Protein AF-A0A2V9LKV2-F1 (afdb_monomer_lite)

Secondary structure (DSSP, 8-state):
-HHHHHHHHHHHHHHHHHHHHHHHHHHHHHHS-EEEEEEEES----GGGTTEEEEEE-S---BTTB-PPTT-EEEEE--TTS--TTSPPTTEEEEEEEE--SSSPPEEEEEEEEETTEEEE-----

Structure (mmCIF, N/CA/C/O backbone):
data_AF-A0A2V9LKV2-F1
#
_entr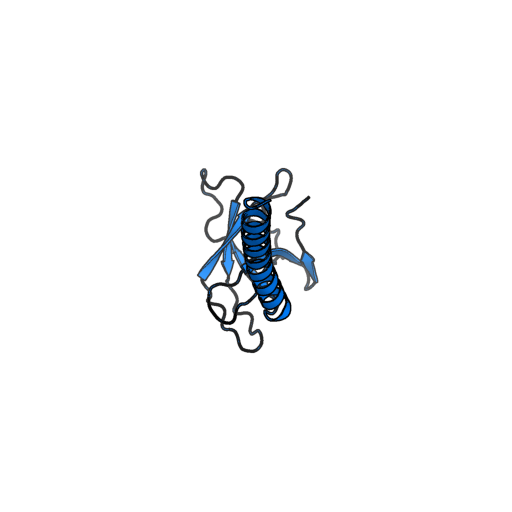y.id   AF-A0A2V9LKV2-F1
#
loop_
_atom_site.group_PDB
_atom_site.id
_atom_site.type_symbol
_atom_site.label_atom_id
_atom_site.label_alt_id
_atom_site.label_comp_id
_atom_site.label_asym_id
_atom_site.label_entity_id
_atom_site.label_seq_id
_atom_site.pdbx_PDB_ins_code
_atom_site.Cartn_x
_atom_site.Cartn_y
_atom_site.Cartn_z
_atom_site.occupancy
_atom_site.B_iso_or_equiv
_atom_site.auth_seq_id
_atom_site.auth_comp_id
_atom_site.auth_asym_id
_atom_site.auth_atom_id
_atom_site.pdbx_PDB_model_num
ATOM 1 N N . MET A 1 1 ? 26.884 -7.628 -43.995 1.00 57.59 1 MET A N 1
ATOM 2 C CA . MET A 1 1 ? 26.597 -8.148 -42.629 1.00 57.59 1 MET A CA 1
ATOM 3 C C . MET A 1 1 ? 27.108 -7.266 -41.461 1.00 57.59 1 MET A C 1
ATOM 5 O O . MET A 1 1 ? 27.139 -7.739 -40.331 1.00 57.59 1 MET A O 1
ATOM 9 N N . LYS A 1 2 ? 27.478 -5.981 -41.646 1.00 55.97 2 LYS A N 1
ATOM 10 C CA . LYS A 1 2 ? 28.047 -5.147 -40.551 1.00 55.97 2 LYS A CA 1
ATOM 11 C C . LYS A 1 2 ? 27.007 -4.578 -39.566 1.00 55.97 2 LYS A C 1
ATOM 13 O O . LYS A 1 2 ? 27.321 -4.407 -38.392 1.00 55.97 2 LYS A O 1
ATOM 18 N N . HIS A 1 3 ? 25.773 -4.335 -40.011 1.00 61.00 3 HIS A N 1
ATOM 19 C CA . HIS A 1 3 ? 24.712 -3.759 -39.169 1.00 61.00 3 HIS A CA 1
ATOM 20 C C . HIS A 1 3 ? 24.099 -4.763 -38.177 1.00 61.00 3 HIS A C 1
ATOM 22 O O . HIS A 1 3 ? 23.668 -4.369 -37.099 1.00 61.00 3 HIS A O 1
ATOM 28 N N . SER A 1 4 ? 24.143 -6.064 -38.486 1.00 77.06 4 SER A N 1
ATOM 29 C CA . SER A 1 4 ? 23.576 -7.127 -37.638 1.00 77.06 4 SER A CA 1
ATOM 30 C C . SER A 1 4 ? 24.298 -7.263 -36.288 1.00 77.06 4 SER A C 1
ATOM 32 O O . SER A 1 4 ? 23.642 -7.359 -35.255 1.00 77.06 4 SER A O 1
ATOM 34 N N . LYS A 1 5 ? 25.636 -7.153 -36.258 1.00 85.00 5 LYS A N 1
ATOM 35 C CA . LYS A 1 5 ? 26.415 -7.202 -35.002 1.00 85.00 5 LYS A CA 1
ATOM 36 C C . LYS A 1 5 ? 26.095 -6.029 -34.070 1.00 85.00 5 LYS A C 1
ATOM 38 O O . LYS A 1 5 ? 26.001 -6.210 -32.863 1.00 85.00 5 LYS A O 1
ATOM 43 N N . ARG A 1 6 ? 25.900 -4.830 -34.634 1.00 88.19 6 ARG A N 1
ATOM 44 C CA . ARG A 1 6 ? 25.522 -3.625 -33.874 1.00 88.19 6 ARG A CA 1
ATOM 45 C C . ARG A 1 6 ? 24.107 -3.750 -33.307 1.00 88.19 6 ARG A C 1
ATOM 47 O O . ARG A 1 6 ? 23.900 -3.424 -32.146 1.00 88.19 6 ARG A O 1
ATOM 54 N N . GLY A 1 7 ? 23.170 -4.284 -34.094 1.00 90.69 7 GLY A N 1
ATOM 55 C CA . GLY A 1 7 ? 21.814 -4.585 -33.626 1.00 90.69 7 GLY A CA 1
ATOM 56 C C . GLY A 1 7 ? 21.797 -5.613 -32.492 1.00 90.69 7 GLY A C 1
ATOM 57 O O . GLY A 1 7 ? 21.152 -5.381 -31.474 1.00 90.69 7 GLY A O 1
ATOM 58 N N . LEU A 1 8 ? 22.571 -6.696 -32.617 1.00 94.44 8 LEU A N 1
ATOM 59 C CA . LEU A 1 8 ? 22.697 -7.712 -31.567 1.00 94.44 8 LEU A CA 1
ATOM 60 C C . LEU A 1 8 ? 23.272 -7.129 -30.267 1.00 94.44 8 LEU A C 1
ATOM 62 O O . LEU A 1 8 ? 22.775 -7.440 -29.189 1.00 94.44 8 LEU A O 1
ATOM 66 N N . LEU A 1 9 ? 24.278 -6.253 -30.365 1.00 95.44 9 LEU A N 1
ATOM 67 C CA . LEU A 1 9 ? 24.854 -5.564 -29.205 1.00 95.44 9 LEU A CA 1
ATOM 68 C C . LEU A 1 9 ? 23.831 -4.669 -28.495 1.00 95.44 9 LEU A C 1
ATOM 70 O O . LEU A 1 9 ? 23.734 -4.714 -27.271 1.00 95.44 9 LEU A O 1
ATOM 74 N N . ILE A 1 10 ? 23.048 -3.889 -29.245 1.00 96.00 10 ILE A N 1
ATOM 75 C CA . ILE A 1 10 ? 21.994 -3.041 -28.668 1.00 96.00 10 ILE A CA 1
ATOM 76 C C . ILE A 1 10 ? 20.913 -3.905 -28.010 1.00 96.00 10 ILE A C 1
ATOM 78 O O . ILE A 1 10 ? 20.506 -3.619 -26.885 1.00 96.00 10 ILE A O 1
ATOM 82 N N . GLY A 1 11 ? 20.490 -4.988 -28.669 1.00 96.94 11 GLY A N 1
ATOM 83 C CA . GLY A 1 11 ? 19.522 -5.929 -28.106 1.00 96.94 11 GLY A CA 1
ATOM 84 C C . GLY A 1 11 ? 20.016 -6.557 -26.802 1.00 96.94 11 GLY A C 1
ATOM 85 O O . GLY A 1 11 ? 19.296 -6.562 -25.806 1.00 96.94 11 GLY A O 1
ATOM 86 N N . ALA A 1 12 ? 21.274 -7.002 -26.762 1.00 97.38 12 ALA A N 1
ATOM 87 C CA . ALA A 1 12 ? 21.887 -7.528 -25.545 1.00 97.38 12 ALA A CA 1
ATOM 88 C C . ALA A 1 12 ? 21.932 -6.476 -24.423 1.00 97.38 12 ALA A C 1
ATOM 90 O O . ALA A 1 12 ? 21.601 -6.785 -23.280 1.00 97.38 12 ALA A O 1
ATOM 91 N N . ALA A 1 13 ? 22.272 -5.223 -24.743 1.00 97.81 13 ALA A N 1
ATOM 92 C CA . ALA A 1 13 ? 22.277 -4.132 -23.771 1.00 97.81 13 ALA A CA 1
ATOM 93 C C . ALA A 1 13 ? 20.875 -3.843 -23.200 1.00 97.81 13 ALA A C 1
ATOM 95 O O . ALA A 1 13 ? 20.731 -3.663 -21.991 1.00 97.81 13 ALA A O 1
ATOM 96 N N . GLN A 1 14 ? 19.832 -3.851 -24.037 1.00 97.62 14 GLN A N 1
ATOM 97 C CA . GLN A 1 14 ? 18.446 -3.678 -23.586 1.00 97.62 14 GLN A CA 1
ATOM 98 C C . GLN A 1 14 ? 17.990 -4.825 -22.681 1.00 97.62 14 GLN A C 1
ATOM 100 O O . GLN A 1 14 ? 17.411 -4.573 -21.624 1.00 97.62 14 GLN A O 1
ATOM 105 N N . ILE A 1 15 ? 18.297 -6.073 -23.052 1.00 98.25 15 ILE A N 1
ATOM 106 C CA . ILE A 1 15 ? 17.994 -7.245 -22.221 1.00 98.25 15 ILE A CA 1
ATOM 107 C C . ILE A 1 15 ? 18.682 -7.116 -20.862 1.00 98.25 15 ILE A C 1
ATOM 109 O O . ILE A 1 15 ? 18.032 -7.295 -19.834 1.00 98.25 15 ILE A O 1
ATOM 113 N N . LEU A 1 16 ? 19.966 -6.752 -20.834 1.00 98.12 16 LEU A N 1
ATOM 114 C CA . LEU A 1 16 ? 20.705 -6.555 -19.586 1.00 98.12 16 LEU A CA 1
ATOM 115 C C . LEU A 1 16 ? 20.091 -5.452 -18.714 1.00 98.12 16 LEU A C 1
ATOM 117 O O . LEU A 1 16 ? 20.007 -5.615 -17.497 1.00 98.12 16 LEU A O 1
ATOM 121 N N . LEU A 1 17 ? 19.614 -4.358 -19.313 1.00 97.75 17 LEU A N 1
ATOM 122 C CA . LEU A 1 17 ? 18.964 -3.270 -18.583 1.00 97.75 17 LEU A CA 1
ATOM 123 C C . LEU A 1 17 ? 17.633 -3.712 -17.956 1.00 97.75 17 LEU A C 1
ATOM 125 O O . LEU A 1 17 ? 17.399 -3.466 -16.771 1.00 97.75 17 LEU A O 1
ATOM 129 N N . VAL A 1 18 ? 16.786 -4.416 -18.713 1.00 98.00 18 VAL A N 1
ATOM 130 C CA . VAL A 1 18 ? 15.512 -4.953 -18.204 1.00 98.00 18 VAL A CA 1
ATOM 131 C C . VAL A 1 18 ? 15.760 -6.008 -17.122 1.00 98.00 18 VAL A C 1
ATOM 133 O O . VAL A 1 18 ? 15.128 -5.970 -16.064 1.00 98.00 18 VAL A O 1
ATOM 136 N N . MET A 1 19 ? 16.726 -6.906 -17.336 1.00 97.94 19 MET A N 1
ATOM 137 C CA . MET A 1 19 ? 17.106 -7.928 -16.357 1.00 97.94 19 MET A CA 1
ATOM 138 C C . MET A 1 19 ? 17.670 -7.319 -15.073 1.00 97.94 19 MET A C 1
ATOM 140 O O . MET A 1 19 ? 17.357 -7.804 -13.990 1.00 97.94 19 MET A O 1
ATOM 144 N N . SER A 1 20 ? 18.438 -6.230 -15.162 1.00 97.06 20 SER A N 1
ATOM 145 C CA . SER A 1 20 ? 18.941 -5.498 -13.992 1.00 97.06 20 SER A CA 1
ATOM 146 C C . SER A 1 20 ? 17.800 -4.969 -13.117 1.00 97.06 20 SER A C 1
ATOM 148 O O . SER A 1 20 ? 17.789 -5.179 -11.899 1.00 97.06 20 SER A O 1
ATOM 150 N N . LEU A 1 21 ? 16.785 -4.352 -13.734 1.00 96.56 21 LEU A N 1
ATOM 151 C CA . LEU A 1 21 ? 15.602 -3.887 -13.012 1.00 96.56 21 LEU A CA 1
ATOM 152 C C . LEU A 1 21 ? 14.821 -5.061 -12.402 1.00 96.56 21 LEU A C 1
ATOM 154 O O . LEU A 1 21 ? 14.472 -5.018 -11.221 1.00 96.56 21 LEU A O 1
ATOM 158 N N . GLY A 1 22 ? 14.597 -6.128 -13.175 1.00 94.62 22 GLY A N 1
ATOM 159 C CA . GLY A 1 22 ? 13.907 -7.332 -12.709 1.00 94.62 22 GLY A CA 1
ATOM 160 C C . GLY A 1 22 ? 14.605 -7.991 -11.517 1.00 94.62 22 GLY A C 1
ATOM 161 O O . GLY A 1 22 ? 13.967 -8.273 -10.502 1.00 94.62 22 GLY A O 1
ATOM 162 N N . ALA A 1 23 ? 15.927 -8.157 -11.589 1.00 95.44 23 ALA A N 1
ATOM 163 C CA . ALA A 1 23 ? 16.738 -8.697 -10.503 1.00 95.44 23 ALA A CA 1
ATOM 164 C C . ALA A 1 23 ? 16.635 -7.836 -9.236 1.00 95.44 23 ALA A C 1
ATOM 166 O O . ALA A 1 23 ? 16.436 -8.371 -8.144 1.00 95.44 23 ALA A O 1
ATOM 167 N N . LYS A 1 24 ? 16.692 -6.502 -9.365 1.00 90.88 24 LYS A N 1
ATOM 168 C CA . LYS A 1 24 ? 16.511 -5.585 -8.229 1.00 90.88 24 LYS A CA 1
ATOM 169 C C . LYS A 1 24 ? 15.140 -5.766 -7.570 1.00 90.88 24 LYS A C 1
ATOM 171 O O . LYS A 1 24 ? 15.064 -5.863 -6.349 1.00 90.88 24 LYS A O 1
ATOM 176 N N . LEU A 1 25 ? 14.072 -5.857 -8.362 1.00 87.56 25 LEU A N 1
ATOM 177 C CA . LEU A 1 25 ? 12.712 -6.045 -7.846 1.00 87.56 25 LEU A CA 1
ATOM 178 C C . LEU A 1 25 ? 12.517 -7.418 -7.179 1.00 87.56 25 LEU A C 1
ATOM 180 O O . LEU A 1 25 ? 11.839 -7.505 -6.155 1.00 87.56 25 LEU A O 1
ATOM 184 N N . LEU A 1 26 ? 13.137 -8.480 -7.704 1.00 89.38 26 LEU A N 1
ATOM 185 C CA . LEU A 1 26 ? 13.133 -9.810 -7.078 1.00 89.38 26 LEU A CA 1
ATOM 186 C C . LEU A 1 26 ? 13.879 -9.815 -5.736 1.00 89.38 26 LEU A C 1
ATOM 188 O O . LEU A 1 26 ? 13.402 -10.400 -4.760 1.00 89.38 26 LEU A O 1
ATOM 192 N N . ILE A 1 27 ? 15.020 -9.125 -5.661 1.00 88.44 27 ILE A N 1
ATOM 193 C CA . ILE A 1 27 ? 15.780 -8.962 -4.415 1.00 88.44 27 ILE A CA 1
ATOM 194 C C . ILE A 1 27 ? 14.960 -8.187 -3.376 1.00 88.44 27 ILE A C 1
ATOM 196 O O . ILE A 1 27 ? 14.859 -8.625 -2.231 1.00 88.44 27 ILE A O 1
ATOM 200 N N . ASP A 1 28 ? 14.335 -7.073 -3.765 1.00 82.31 28 ASP A N 1
ATOM 201 C CA . ASP A 1 28 ? 13.447 -6.303 -2.885 1.00 82.31 28 ASP A CA 1
ATOM 202 C C . ASP A 1 28 ? 12.306 -7.189 -2.349 1.00 82.31 28 ASP A C 1
ATOM 204 O O . ASP A 1 28 ? 12.025 -7.198 -1.149 1.00 82.31 28 ASP A O 1
ATOM 208 N N . ARG A 1 29 ? 11.674 -7.981 -3.226 1.00 81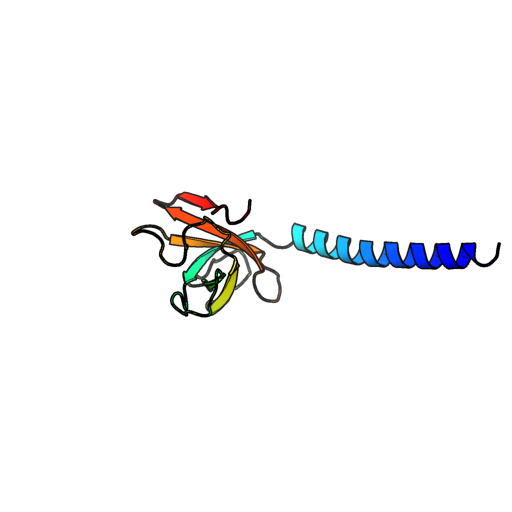.12 29 ARG A N 1
ATOM 209 C CA . ARG A 1 29 ? 10.525 -8.833 -2.881 1.00 81.12 29 ARG A CA 1
ATOM 210 C C . ARG A 1 29 ? 10.871 -9.968 -1.917 1.00 81.12 29 ARG A C 1
ATOM 212 O O . ARG A 1 29 ? 10.008 -10.365 -1.141 1.00 81.12 29 ARG A O 1
ATOM 219 N N . THR A 1 30 ? 12.087 -10.504 -1.992 1.00 84.88 30 THR A N 1
ATOM 220 C CA . THR A 1 30 ? 12.536 -11.621 -1.143 1.00 84.88 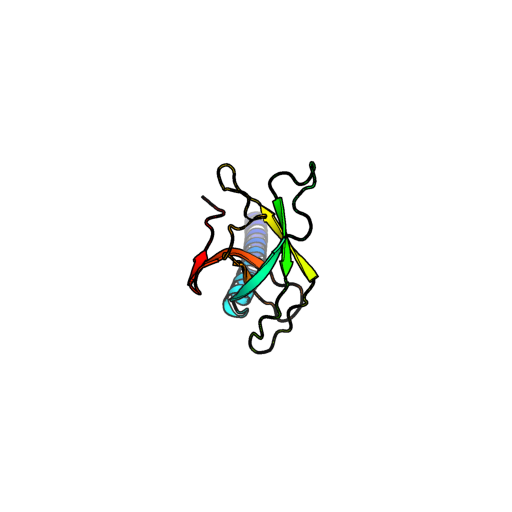30 THR A CA 1
ATOM 221 C C . THR A 1 30 ? 13.092 -11.161 0.200 1.00 84.88 30 THR A C 1
ATOM 223 O O . THR A 1 30 ? 13.042 -11.918 1.164 1.00 84.88 30 THR A O 1
ATOM 226 N N . ARG A 1 31 ? 13.619 -9.932 0.290 1.00 84.31 31 ARG A N 1
ATOM 227 C CA . ARG A 1 31 ? 14.295 -9.440 1.501 1.00 84.31 31 ARG A CA 1
ATOM 228 C C . ARG A 1 31 ? 13.420 -8.614 2.430 1.00 84.31 31 ARG A C 1
ATOM 230 O O . ARG A 1 31 ? 13.727 -8.558 3.619 1.00 84.31 31 ARG A O 1
ATOM 237 N N . TYR A 1 32 ? 12.410 -7.917 1.916 1.00 85.06 32 TYR A N 1
ATOM 238 C CA . TYR A 1 32 ? 11.629 -7.005 2.747 1.00 85.06 32 TYR A CA 1
ATOM 239 C C . TYR A 1 32 ? 10.406 -7.695 3.357 1.00 85.06 32 TYR A C 1
ATOM 241 O O . TYR A 1 32 ? 9.596 -8.260 2.616 1.00 85.06 32 TYR A O 1
ATOM 249 N N . PRO A 1 33 ? 10.249 -7.648 4.694 1.00 85.44 33 PRO A N 1
ATOM 250 C CA . PRO A 1 33 ? 9.105 -8.248 5.357 1.00 85.44 33 PRO A CA 1
ATOM 251 C C . PRO A 1 33 ? 7.820 -7.518 4.967 1.00 85.44 33 PRO A C 1
ATOM 253 O O . PRO A 1 33 ? 7.807 -6.300 4.753 1.00 85.44 33 PRO A O 1
ATOM 256 N N . ARG A 1 34 ? 6.732 -8.285 4.892 1.00 87.50 34 ARG A N 1
ATOM 257 C CA . ARG A 1 34 ? 5.376 -7.777 4.696 1.00 87.50 34 ARG A CA 1
ATOM 258 C C . ARG A 1 34 ? 4.626 -7.896 5.997 1.00 87.50 34 ARG A C 1
ATOM 260 O O . ARG A 1 34 ? 4.625 -8.969 6.596 1.00 87.50 34 ARG A O 1
ATOM 267 N N . VAL A 1 35 ? 4.019 -6.803 6.423 1.00 87.12 35 VAL A N 1
ATOM 268 C CA . VAL A 1 35 ? 3.364 -6.730 7.723 1.00 87.12 35 VAL A CA 1
ATOM 269 C C . VAL A 1 35 ? 2.086 -5.938 7.642 1.00 87.12 35 VAL A C 1
ATOM 271 O O . VAL A 1 35 ? 1.945 -5.031 6.824 1.00 87.12 35 VAL A O 1
ATOM 274 N N . TRP A 1 36 ? 1.164 -6.302 8.516 1.00 88.38 36 TRP A N 1
ATOM 275 C CA . TRP A 1 36 ? -0.074 -5.581 8.710 1.00 88.38 36 TRP A CA 1
ATOM 276 C C . TRP A 1 36 ? 0.144 -4.455 9.711 1.00 88.38 36 TRP A C 1
ATOM 278 O O . TRP A 1 36 ? 0.748 -4.659 10.765 1.00 88.38 36 TRP A O 1
ATOM 288 N N . VAL A 1 37 ? -0.324 -3.265 9.352 1.00 88.50 37 VAL A N 1
ATOM 289 C CA . VAL A 1 37 ? -0.192 -2.051 10.158 1.00 88.50 37 VAL A CA 1
ATOM 290 C C . VAL A 1 37 ? -1.556 -1.400 10.297 1.00 88.50 37 VAL A C 1
ATOM 292 O O . VAL A 1 37 ? -2.311 -1.332 9.327 1.00 88.50 37 VAL A O 1
ATOM 295 N N . GLU A 1 38 ? -1.881 -0.950 11.501 1.00 88.06 38 GLU A N 1
ATOM 296 C CA . GLU A 1 38 ? -3.145 -0.273 11.766 1.00 88.06 38 GLU A CA 1
ATOM 297 C C . GLU A 1 38 ? -3.118 1.138 11.175 1.00 88.06 38 GLU A C 1
ATOM 299 O O . GLU A 1 38 ? -2.141 1.888 11.326 1.00 88.06 38 GLU A O 1
ATOM 304 N N . VAL A 1 39 ? -4.190 1.491 10.472 1.00 88.50 39 VAL A N 1
ATOM 305 C CA . VAL A 1 39 ? -4.304 2.751 9.744 1.00 88.50 39 VAL A CA 1
ATOM 306 C C . VAL A 1 39 ? -5.642 3.415 10.024 1.00 88.50 39 VAL A C 1
ATOM 308 O O . VAL A 1 39 ? -6.669 2.753 10.112 1.00 88.50 39 VAL A O 1
ATOM 311 N N . ALA A 1 40 ? -5.638 4.742 10.102 1.00 87.44 40 ALA A N 1
ATOM 312 C CA . ALA A 1 40 ? -6.852 5.537 10.203 1.00 87.44 40 ALA A CA 1
ATOM 313 C C . ALA A 1 40 ? -6.956 6.528 9.037 1.00 87.44 40 ALA A C 1
ATOM 315 O O . ALA A 1 40 ? -5.939 7.073 8.596 1.00 87.44 40 ALA A O 1
ATOM 316 N N . PRO A 1 41 ? -8.168 6.802 8.539 1.00 85.81 41 PRO A N 1
ATOM 317 C CA . PRO A 1 41 ? -8.416 7.898 7.610 1.00 85.81 41 PRO A CA 1
ATOM 318 C C . PRO A 1 41 ? -8.040 9.246 8.237 1.00 85.81 41 PRO A C 1
ATOM 320 O O . PRO A 1 41 ? -8.447 9.540 9.357 1.00 85.81 41 PRO A O 1
ATOM 323 N N . PHE A 1 42 ? -7.254 10.058 7.525 1.00 78.19 42 PHE A N 1
ATOM 324 C CA . PHE A 1 42 ? -6.824 11.380 8.015 1.00 78.19 42 PHE A CA 1
ATOM 325 C C . PHE A 1 42 ? -7.692 12.530 7.483 1.00 78.19 42 PHE A C 1
ATOM 327 O O . PHE A 1 42 ? -7.872 13.521 8.179 1.00 78.19 42 PHE A O 1
ATOM 334 N N . ASP A 1 43 ? -8.244 12.403 6.271 1.00 70.12 43 ASP A N 1
ATOM 335 C CA . ASP A 1 43 ? -9.044 13.464 5.640 1.00 70.12 43 ASP A CA 1
ATOM 336 C C . ASP A 1 43 ? -10.097 12.881 4.670 1.00 70.12 43 ASP A C 1
ATOM 338 O O . ASP A 1 43 ? -9.842 12.747 3.464 1.00 70.12 43 ASP A O 1
ATOM 342 N N . PRO A 1 44 ? -11.246 12.408 5.193 1.00 63.91 44 PRO A N 1
ATOM 343 C CA . PRO A 1 44 ? -12.176 11.594 4.420 1.00 63.91 44 PRO A CA 1
ATOM 344 C C . PRO A 1 44 ? -13.245 12.379 3.637 1.00 63.91 44 PRO A C 1
ATOM 346 O O . PRO A 1 44 ? -13.866 11.792 2.758 1.00 63.91 44 PRO A O 1
ATOM 349 N N . SER A 1 45 ? -13.478 13.670 3.876 1.00 69.00 45 SER A N 1
ATOM 350 C CA . SER A 1 45 ? -14.685 14.358 3.368 1.00 69.00 45 SER A CA 1
ATOM 351 C C . SER A 1 45 ? -14.453 15.413 2.277 1.00 69.00 45 SER A C 1
ATOM 353 O O . SER A 1 45 ? -15.390 16.124 1.912 1.00 69.00 45 SER A O 1
ATOM 355 N N . LEU A 1 46 ? -13.243 15.529 1.712 1.00 69.12 46 LEU A N 1
ATOM 356 C CA . LEU A 1 46 ? -12.979 16.536 0.677 1.00 69.12 46 LEU A CA 1
ATOM 357 C C . LEU A 1 46 ? -13.711 16.226 -0.649 1.00 69.12 46 LEU A C 1
ATOM 359 O O . LEU A 1 46 ? -13.500 15.154 -1.221 1.00 69.12 46 LEU A O 1
ATOM 363 N N . PRO A 1 47 ? -14.459 17.187 -1.232 1.00 69.12 47 PRO A N 1
ATOM 364 C CA . PRO A 1 47 ? -15.162 17.000 -2.509 1.00 69.12 47 PRO A CA 1
ATOM 365 C C . PRO A 1 47 ? -14.242 16.626 -3.682 1.00 69.12 47 PRO A C 1
ATOM 367 O O . PRO A 1 47 ? -14.648 15.934 -4.610 1.00 69.12 47 PRO A O 1
ATOM 370 N N . ILE A 1 48 ? -12.982 17.071 -3.636 1.00 74.12 48 ILE A N 1
ATOM 371 C CA . ILE A 1 48 ? -11.974 16.862 -4.689 1.00 74.12 48 ILE A CA 1
ATOM 372 C C . ILE A 1 48 ? -11.173 15.561 -4.534 1.00 74.12 48 ILE A C 1
ATOM 374 O O . ILE A 1 48 ? -10.298 15.278 -5.348 1.00 74.12 48 ILE A O 1
ATOM 378 N N . ARG A 1 49 ? -11.434 14.769 -3.485 1.00 75.88 49 ARG A N 1
ATOM 379 C CA . ARG A 1 49 ? -10.680 13.542 -3.169 1.00 75.88 49 ARG A CA 1
ATOM 380 C C . ARG A 1 49 ? -10.851 12.457 -4.242 1.00 75.88 49 ARG A C 1
ATOM 382 O O . ARG A 1 49 ? -10.019 11.556 -4.350 1.00 75.88 49 ARG A O 1
ATOM 389 N N . GLY A 1 50 ? -11.933 12.528 -5.022 1.00 80.25 50 GLY A N 1
ATOM 390 C CA . GLY A 1 50 ? -12.333 11.463 -5.936 1.00 80.25 50 GLY A CA 1
ATOM 391 C C . GLY A 1 50 ? -12.485 10.130 -5.195 1.00 80.25 50 GLY A C 1
ATOM 392 O O . GLY A 1 50 ? -12.821 10.090 -4.012 1.00 80.25 50 GLY A O 1
ATOM 393 N N . ARG A 1 51 ? -12.178 9.018 -5.869 1.00 82.19 51 ARG A N 1
ATOM 394 C CA . ARG A 1 51 ? -12.197 7.674 -5.273 1.00 82.19 51 ARG A CA 1
ATOM 395 C C . ARG A 1 51 ? -10.849 7.257 -4.674 1.00 82.19 51 ARG A C 1
ATOM 397 O O . ARG A 1 51 ? -10.396 6.139 -4.883 1.00 82.19 51 ARG A O 1
ATOM 404 N N . TYR A 1 52 ? -10.187 8.137 -3.929 1.00 83.19 52 TYR A N 1
ATOM 405 C CA . TYR A 1 52 ? -8.942 7.806 -3.224 1.00 83.19 52 TYR A CA 1
ATOM 406 C C . TYR A 1 52 ? -9.116 7.940 -1.726 1.00 83.19 52 TYR A C 1
ATOM 408 O O . TYR A 1 52 ? -9.513 9.003 -1.294 1.00 83.19 52 TYR A O 1
ATOM 416 N N . VAL A 1 53 ? -8.775 6.946 -0.913 1.00 84.62 53 VAL A N 1
ATOM 417 C CA . VAL A 1 53 ? -8.701 7.121 0.546 1.00 84.62 53 VAL A CA 1
ATOM 418 C C . VAL A 1 53 ? -7.273 7.470 0.962 1.00 84.62 53 VAL A C 1
ATOM 420 O O . VAL A 1 53 ? -6.311 6.834 0.522 1.00 84.62 53 VAL A O 1
ATOM 423 N N . ARG A 1 54 ? -7.134 8.497 1.810 1.00 86.38 54 ARG A N 1
ATOM 424 C CA . ARG A 1 54 ? -5.864 8.894 2.434 1.00 86.38 54 ARG A CA 1
ATOM 425 C C . ARG A 1 54 ? -5.834 8.383 3.865 1.00 86.38 54 ARG A C 1
ATOM 427 O O . ARG A 1 54 ? -6.681 8.739 4.682 1.00 86.38 54 ARG A O 1
ATOM 434 N N . LEU A 1 55 ? -4.842 7.558 4.149 1.00 87.12 55 LEU A N 1
ATOM 435 C CA . LEU A 1 55 ? -4.686 6.850 5.403 1.00 87.12 55 LEU A CA 1
ATOM 436 C C . LEU A 1 55 ? -3.394 7.278 6.078 1.00 87.12 55 LEU A C 1
ATOM 438 O O . LEU A 1 55 ? -2.385 7.525 5.421 1.00 87.12 55 LEU A O 1
ATOM 442 N N . LYS A 1 56 ? -3.428 7.326 7.399 1.00 87.75 56 LYS A N 1
ATOM 443 C CA . LYS A 1 56 ? -2.286 7.563 8.264 1.00 87.75 56 LYS A CA 1
ATOM 444 C C . LYS A 1 56 ? -2.047 6.315 9.093 1.00 87.75 56 LYS A C 1
ATOM 446 O O . LYS A 1 56 ? -2.985 5.738 9.635 1.00 87.75 56 LYS A O 1
ATOM 451 N N . ILE A 1 57 ? -0.791 5.900 9.191 1.00 85.56 57 ILE A N 1
ATOM 452 C CA . ILE A 1 57 ? -0.393 4.837 10.115 1.00 85.56 57 ILE A CA 1
ATOM 453 C C . ILE A 1 57 ? -0.535 5.392 11.535 1.00 85.56 57 ILE A C 1
ATOM 455 O O . ILE A 1 57 ? 0.107 6.398 11.852 1.00 85.56 57 ILE A O 1
ATOM 459 N N . ILE A 1 58 ? -1.398 4.773 12.346 1.00 83.25 58 ILE A N 1
ATOM 460 C CA . ILE A 1 58 ? -1.714 5.224 13.715 1.00 83.25 58 ILE A CA 1
ATOM 461 C C . ILE A 1 58 ? -1.079 4.354 14.802 1.00 83.25 58 ILE A C 1
ATOM 463 O O . ILE A 1 58 ? -0.833 4.845 15.899 1.00 83.25 58 ILE A O 1
ATOM 467 N N . GLY A 1 59 ? -0.744 3.101 14.494 1.00 71.38 59 GLY A N 1
ATOM 468 C CA . GLY A 1 59 ? -0.027 2.206 15.399 1.00 71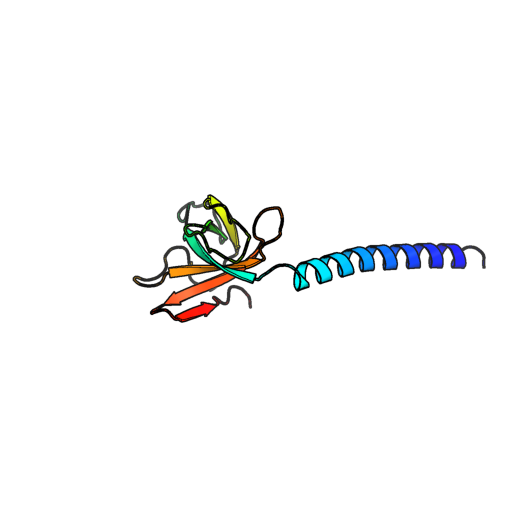.38 59 GLY A CA 1
ATOM 469 C C . GLY A 1 59 ? 1.451 2.072 15.036 1.00 71.38 59 GLY A C 1
ATOM 470 O O . GLY A 1 59 ? 1.841 2.233 13.881 1.00 71.38 59 GLY A O 1
ATOM 471 N N . THR A 1 60 ? 2.291 1.719 16.008 1.00 59.88 60 THR A N 1
ATOM 472 C CA . THR A 1 60 ? 3.656 1.253 15.734 1.00 59.88 60 THR A CA 1
ATOM 473 C C . THR A 1 60 ? 3.654 -0.271 15.637 1.00 59.88 60 THR A C 1
ATOM 475 O O . THR A 1 60 ? 3.651 -0.940 16.673 1.00 59.88 60 THR A O 1
ATOM 478 N N . PRO A 1 61 ? 3.677 -0.869 14.439 1.00 60.94 61 PRO A N 1
ATOM 479 C CA . PRO A 1 61 ? 3.937 -2.295 14.326 1.00 60.94 61 PRO A CA 1
ATOM 480 C C . PRO A 1 61 ? 5.387 -2.535 14.772 1.00 60.94 61 PRO A C 1
ATOM 482 O O . PRO A 1 61 ? 6.337 -2.123 14.103 1.00 60.94 61 PRO A O 1
ATOM 485 N N . GLN A 1 62 ? 5.579 -3.173 15.929 1.00 53.44 62 GLN A N 1
ATOM 486 C CA . GLN A 1 62 ? 6.897 -3.614 16.388 1.00 53.44 62 GLN A CA 1
ATOM 487 C C . GLN A 1 62 ? 7.304 -4.844 15.572 1.00 53.44 62 GLN A C 1
ATOM 489 O O . GLN A 1 62 ? 7.194 -5.986 16.005 1.00 53.44 62 GLN A O 1
ATOM 494 N N . VAL A 1 63 ? 7.736 -4.606 14.339 1.00 57.91 63 VAL A N 1
ATOM 495 C CA . VAL A 1 63 ? 8.192 -5.655 13.430 1.00 57.91 63 VAL A CA 1
ATOM 496 C C . VAL A 1 63 ? 9.707 -5.645 13.458 1.00 57.91 63 VAL A C 1
ATOM 498 O O . VAL A 1 63 ? 10.333 -4.684 13.016 1.00 57.91 63 VAL A O 1
ATOM 501 N N . SER A 1 64 ? 10.258 -6.716 14.033 1.00 48.56 64 SER A N 1
ATOM 502 C CA . SER A 1 64 ? 11.678 -7.065 14.176 1.00 48.56 64 SER A CA 1
ATOM 503 C C . SER A 1 64 ? 12.655 -6.155 13.404 1.00 48.56 64 SER A C 1
ATOM 505 O O . SER A 1 64 ? 13.048 -6.436 12.273 1.00 48.56 64 SER A O 1
ATOM 507 N N . GLY A 1 65 ? 13.030 -5.031 14.026 1.00 53.44 65 GLY A N 1
ATOM 508 C CA . GLY A 1 65 ? 14.122 -4.163 13.574 1.00 53.44 65 GLY A CA 1
ATOM 509 C C . GLY A 1 65 ? 13.772 -2.982 12.658 1.00 53.44 65 GLY A C 1
ATOM 510 O O . GLY A 1 65 ? 14.678 -2.207 12.353 1.00 53.44 65 GLY A O 1
ATOM 511 N N . ALA A 1 66 ? 12.515 -2.780 12.246 1.00 59.19 66 ALA A N 1
ATOM 512 C CA . ALA A 1 66 ? 12.128 -1.625 11.428 1.00 59.19 66 ALA A CA 1
ATOM 513 C C . ALA A 1 66 ? 11.161 -0.690 12.172 1.00 59.19 66 ALA A C 1
ATOM 515 O O . ALA A 1 66 ? 10.021 -1.045 12.458 1.00 59.19 66 ALA A O 1
ATOM 516 N N . ARG A 1 67 ? 11.612 0.536 12.471 1.00 61.31 67 ARG A N 1
ATOM 517 C CA . ARG A 1 67 ? 10.747 1.600 13.003 1.00 61.31 67 ARG A CA 1
ATOM 518 C C . ARG A 1 67 ? 9.926 2.195 11.862 1.00 61.31 67 ARG A C 1
ATOM 520 O O . ARG A 1 67 ? 10.475 2.896 11.015 1.00 61.31 67 ARG A O 1
ATOM 527 N N . ILE A 1 68 ? 8.625 1.925 11.853 1.00 70.06 68 ILE A N 1
ATOM 528 C CA . ILE A 1 68 ? 7.680 2.627 10.981 1.00 70.06 68 ILE A CA 1
ATOM 529 C C . ILE A 1 68 ? 7.315 3.953 11.650 1.00 70.06 68 ILE A C 1
ATOM 531 O O . ILE A 1 68 ? 6.952 3.971 12.824 1.00 70.06 68 ILE A O 1
ATOM 535 N N . GLN A 1 69 ? 7.449 5.061 10.921 1.00 68.62 69 GLN A N 1
ATOM 536 C CA . GLN A 1 69 ? 7.001 6.361 11.412 1.00 68.62 69 GLN A CA 1
ATOM 537 C C . GLN A 1 69 ? 5.477 6.431 11.347 1.00 68.62 69 GLN A C 1
ATOM 539 O O . GLN A 1 69 ? 4.881 6.357 10.271 1.00 68.62 69 GLN A O 1
ATOM 544 N N . THR A 1 70 ? 4.863 6.613 12.511 1.00 66.00 70 THR A N 1
ATOM 545 C CA . THR A 1 70 ? 3.503 7.135 12.641 1.00 66.00 70 THR A CA 1
ATOM 546 C C . THR A 1 70 ? 3.445 8.473 11.891 1.00 66.00 70 THR A C 1
ATOM 548 O O . THR A 1 70 ? 4.391 9.251 11.987 1.00 66.00 70 THR A O 1
ATOM 551 N N . ASP A 1 71 ? 2.375 8.737 11.134 1.00 68.31 71 ASP A N 1
ATOM 552 C CA . ASP A 1 71 ? 2.229 9.896 10.216 1.00 68.31 71 ASP A CA 1
ATOM 553 C C . ASP A 1 71 ? 2.723 9.753 8.771 1.00 68.31 71 ASP A C 1
ATOM 555 O O . ASP A 1 71 ? 2.752 10.722 8.017 1.00 68.31 71 ASP A O 1
ATOM 559 N N . GLN A 1 72 ? 3.051 8.544 8.323 1.00 72.81 72 GLN A N 1
ATOM 560 C CA . GLN A 1 72 ? 3.260 8.332 6.892 1.00 72.81 72 GLN A CA 1
ATOM 561 C C . GLN A 1 72 ? 1.917 8.246 6.146 1.00 72.81 72 GLN A C 1
ATOM 563 O O . GLN A 1 72 ? 1.113 7.360 6.459 1.00 72.81 72 GLN A O 1
ATOM 568 N N . PRO A 1 73 ? 1.664 9.132 5.158 1.00 79.50 73 PRO A N 1
ATOM 569 C CA . PRO A 1 73 ? 0.443 9.090 4.373 1.00 79.50 73 PRO A CA 1
ATOM 570 C C . PRO A 1 73 ? 0.496 7.943 3.359 1.00 79.50 73 PRO A C 1
ATOM 572 O O . PRO A 1 73 ? 1.439 7.816 2.577 1.00 79.50 73 PRO A O 1
ATOM 575 N N . LEU A 1 74 ? -0.555 7.132 3.341 1.00 80.31 74 LEU A N 1
ATOM 576 C CA . LEU A 1 74 ? -0.801 6.082 2.360 1.00 80.31 74 LEU A CA 1
ATOM 577 C C . LEU A 1 74 ? -2.041 6.462 1.550 1.00 80.31 74 LEU A C 1
ATOM 579 O O . LEU A 1 74 ? -3.078 6.792 2.121 1.00 80.31 74 LEU A O 1
ATOM 583 N N . ALA A 1 75 ? -1.947 6.415 0.225 1.00 81.06 75 ALA A N 1
ATOM 584 C CA . ALA A 1 75 ? -3.084 6.649 -0.658 1.00 81.06 75 ALA A CA 1
ATOM 585 C C . ALA A 1 75 ? -3.487 5.336 -1.331 1.00 81.06 75 ALA A C 1
ATOM 587 O O . ALA A 1 75 ? -2.646 4.664 -1.926 1.00 81.06 75 ALA A O 1
ATOM 588 N N . TYR A 1 76 ? -4.772 4.996 -1.254 1.00 81.94 76 TYR A N 1
ATOM 589 C CA . TYR A 1 76 ? -5.346 3.846 -1.947 1.00 81.94 76 TYR A CA 1
ATOM 590 C C . TYR A 1 76 ? -6.469 4.302 -2.863 1.00 81.94 76 TYR A C 1
ATOM 592 O O . TYR A 1 76 ? -7.317 5.095 -2.463 1.00 81.94 76 TYR A O 1
ATOM 600 N N . PHE A 1 77 ? -6.482 3.780 -4.086 1.00 83.06 77 PHE A N 1
ATOM 601 C CA . PHE A 1 77 ? -7.632 3.906 -4.968 1.00 83.06 77 PHE A CA 1
ATOM 602 C C . PHE A 1 77 ? -8.740 2.957 -4.502 1.00 83.06 77 PHE A C 1
ATOM 604 O O . PHE A 1 77 ? -8.474 1.805 -4.159 1.00 83.06 77 PHE A O 1
ATOM 611 N N . ILE A 1 78 ? -9.973 3.444 -4.493 1.00 81.38 78 ILE A N 1
ATOM 612 C CA . ILE A 1 78 ? -11.168 2.672 -4.188 1.00 81.38 78 ILE A CA 1
ATOM 613 C C . ILE A 1 78 ? -11.831 2.365 -5.540 1.00 81.38 78 ILE A C 1
ATOM 615 O O . ILE A 1 78 ? -12.304 3.295 -6.185 1.00 81.38 78 ILE A O 1
ATOM 619 N N . PRO A 1 79 ? -11.903 1.109 -6.004 1.00 78.38 79 PRO A N 1
ATOM 620 C CA . PRO A 1 79 ? -12.565 0.785 -7.271 1.00 78.38 79 PRO A CA 1
ATOM 621 C C . PRO A 1 79 ? -14.058 1.064 -7.239 1.00 78.38 79 PRO A C 1
ATOM 623 O O . PRO A 1 79 ? -14.666 1.008 -6.171 1.00 78.38 79 PRO A O 1
ATOM 626 N N . ASP A 1 80 ? -14.661 1.296 -8.399 1.00 75.81 80 ASP A N 1
ATOM 627 C CA . ASP A 1 80 ? -16.109 1.464 -8.516 1.00 75.81 80 ASP A CA 1
ATOM 628 C C . ASP A 1 80 ? -16.870 0.259 -7.943 1.00 75.81 80 ASP A C 1
ATOM 630 O O . ASP A 1 80 ? -16.470 -0.895 -8.098 1.00 75.81 80 ASP A O 1
ATOM 634 N N . GLY A 1 81 ? -17.963 0.536 -7.228 1.00 75.88 81 GLY A N 1
ATOM 635 C CA . GLY A 1 81 ? -18.777 -0.486 -6.559 1.00 75.88 81 GLY A CA 1
ATOM 636 C C . GLY A 1 81 ? -18.243 -0.975 -5.207 1.00 75.88 81 GLY A C 1
ATOM 637 O O . GLY A 1 81 ? -18.963 -1.676 -4.501 1.00 75.88 81 GLY A O 1
ATOM 638 N N . VAL A 1 82 ? -17.031 -0.582 -4.800 1.00 77.81 82 VAL A N 1
ATOM 639 C CA . VAL A 1 82 ? -16.524 -0.862 -3.448 1.00 77.81 82 VAL A CA 1
ATOM 640 C C . VAL A 1 82 ? -17.009 0.230 -2.476 1.00 77.81 82 VAL A C 1
ATOM 642 O O . VAL A 1 82 ? -16.808 1.417 -2.775 1.00 77.81 82 VAL A O 1
ATOM 645 N N . PRO A 1 83 ? -17.640 -0.130 -1.335 1.00 79.56 83 PRO A N 1
ATOM 646 C CA . PRO A 1 83 ? -17.998 0.821 -0.280 1.00 79.56 83 PRO A CA 1
ATOM 647 C C . PRO A 1 83 ? -16.771 1.582 0.228 1.00 79.56 83 PRO A C 1
ATOM 649 O O . PRO A 1 83 ? -15.689 1.005 0.312 1.00 79.56 83 PRO A O 1
ATOM 652 N N . ASP A 1 84 ? -16.919 2.866 0.565 1.00 80.12 84 ASP A N 1
ATOM 653 C CA . ASP A 1 84 ? -15.789 3.672 1.038 1.00 80.12 84 ASP A CA 1
ATOM 654 C C . ASP A 1 84 ? -15.284 3.157 2.406 1.00 80.12 84 ASP A C 1
ATOM 656 O O . ASP A 1 84 ? -16.013 3.256 3.396 1.00 80.12 84 ASP A O 1
ATOM 660 N N . PRO A 1 85 ? -14.038 2.643 2.500 1.00 79.75 85 PRO A N 1
ATOM 661 C CA . PRO A 1 85 ? -13.470 2.151 3.753 1.00 79.75 85 PRO A CA 1
ATOM 662 C C . PRO A 1 85 ? -13.060 3.284 4.712 1.00 79.75 85 PRO A C 1
ATOM 664 O O . PRO A 1 85 ? -12.527 3.006 5.782 1.00 79.75 85 PRO A O 1
ATOM 667 N N . SER A 1 86 ? -13.281 4.556 4.354 1.00 79.69 86 SER A N 1
ATOM 668 C CA . SER A 1 86 ? -12.999 5.716 5.217 1.00 79.69 86 SER A CA 1
ATOM 669 C C . SER A 1 86 ? -13.874 5.775 6.472 1.00 79.69 86 SER A C 1
ATOM 671 O O . SER A 1 86 ? -13.551 6.489 7.417 1.00 79.69 86 SER A O 1
ATOM 673 N N . HIS A 1 87 ? -14.988 5.050 6.487 1.00 76.69 87 HIS A N 1
ATOM 674 C CA . HIS A 1 87 ? -15.885 4.966 7.633 1.00 76.69 87 HIS A CA 1
ATOM 675 C C . HIS A 1 87 ? -16.192 3.493 7.908 1.00 76.69 87 HIS A C 1
ATOM 677 O O . HIS A 1 87 ? -17.255 3.009 7.513 1.00 76.69 87 HIS A O 1
ATOM 683 N N . PRO A 1 88 ? -15.251 2.747 8.519 1.00 72.12 88 PRO A N 1
ATOM 684 C CA . PRO A 1 88 ? -15.511 1.363 8.875 1.00 72.12 88 PRO A CA 1
ATOM 685 C C . PRO A 1 88 ? -16.698 1.286 9.858 1.00 72.12 88 PRO A C 1
ATOM 687 O O . PRO A 1 88 ? -16.847 2.167 10.713 1.00 72.12 88 PRO A O 1
ATOM 690 N N . PRO A 1 89 ? -17.564 0.263 9.745 1.00 70.44 89 PRO A N 1
ATOM 691 C CA . PRO A 1 89 ? -18.622 -0.008 10.713 1.00 70.44 89 PRO A CA 1
ATOM 692 C C . PRO A 1 89 ? -18.094 -0.097 12.153 1.00 70.44 89 PRO A C 1
ATOM 694 O O . PRO A 1 89 ? -16.945 -0.465 12.390 1.00 70.44 89 PRO A O 1
ATOM 697 N N . SER A 1 90 ? -18.946 0.202 13.138 1.00 71.38 90 SER A N 1
ATOM 698 C CA . SER A 1 90 ? -18.572 0.126 14.559 1.00 71.38 90 SER A CA 1
ATOM 699 C C . SER A 1 90 ? -17.976 -1.246 14.917 1.00 71.38 90 SER A C 1
ATOM 701 O O . SER A 1 90 ? -18.582 -2.282 14.635 1.00 71.38 90 SER A O 1
ATOM 703 N N . GLY A 1 91 ? -16.788 -1.246 15.532 1.00 77.56 91 GLY A N 1
ATOM 704 C CA . GLY A 1 91 ? -16.051 -2.458 15.913 1.00 77.56 91 GLY A CA 1
ATOM 705 C C . GLY A 1 91 ? -15.135 -3.043 14.829 1.00 77.56 91 GLY A C 1
ATOM 706 O O . GLY A 1 91 ? -14.561 -4.112 15.041 1.00 77.56 91 GLY A O 1
ATOM 707 N N . GLU A 1 92 ? -14.989 -2.370 13.685 1.00 84.00 92 GLU A N 1
ATOM 708 C CA . GLU A 1 92 ? -14.063 -2.746 12.615 1.00 84.00 92 GLU A CA 1
ATOM 709 C C . GLU A 1 92 ? -12.842 -1.810 12.593 1.00 84.00 92 GLU A C 1
ATOM 711 O O . GLU A 1 92 ? -12.969 -0.592 12.479 1.00 84.00 92 GLU A O 1
ATOM 716 N N . GLU A 1 93 ? -11.641 -2.381 12.703 1.00 87.94 93 GLU A N 1
ATOM 717 C CA . GLU A 1 93 ? -10.376 -1.645 12.580 1.00 87.94 93 GLU A CA 1
ATOM 718 C C . GLU A 1 93 ? -9.868 -1.733 11.137 1.00 87.94 93 GLU A C 1
ATOM 720 O O . GLU A 1 93 ? -9.892 -2.807 10.523 1.00 87.94 93 GLU A O 1
ATOM 725 N N . LEU A 1 94 ? -9.338 -0.633 10.601 1.00 88.44 94 LEU A N 1
ATOM 726 C CA . LEU A 1 94 ? -8.748 -0.611 9.267 1.00 88.44 94 LEU A CA 1
ATOM 727 C C . LEU A 1 94 ? -7.241 -0.892 9.338 1.00 88.44 94 LEU A C 1
ATOM 729 O O . LEU A 1 94 ? -6.500 -0.303 10.122 1.00 88.44 94 LEU A O 1
ATOM 733 N N . TRP A 1 95 ? -6.779 -1.802 8.488 1.00 89.69 95 TRP A N 1
ATOM 734 C CA . TRP A 1 95 ? -5.395 -2.259 8.444 1.00 89.69 95 TRP A CA 1
ATOM 735 C C . TRP A 1 95 ? -4.856 -2.205 7.013 1.00 89.69 95 TRP A C 1
ATOM 737 O O . TRP A 1 95 ? -5.581 -2.403 6.038 1.00 89.69 95 TRP A O 1
ATOM 747 N N . ALA A 1 96 ? -3.557 -1.961 6.873 1.00 89.25 96 ALA A N 1
ATOM 748 C CA . ALA A 1 96 ? -2.848 -1.982 5.601 1.00 89.25 96 ALA A CA 1
ATOM 749 C C . ALA A 1 96 ? -1.725 -3.020 5.638 1.00 89.25 96 ALA A C 1
ATOM 751 O O . ALA A 1 96 ? -0.904 -3.022 6.553 1.00 89.25 96 ALA A O 1
ATOM 752 N N . GLU A 1 97 ? -1.656 -3.888 4.630 1.00 88.75 97 GLU A N 1
ATOM 753 C CA . GLU A 1 97 ? -0.476 -4.719 4.410 1.00 88.75 97 GLU A CA 1
ATOM 754 C C . GLU A 1 97 ? 0.564 -3.863 3.691 1.00 88.75 97 GLU A C 1
ATOM 756 O O . GLU A 1 97 ? 0.308 -3.326 2.607 1.00 88.75 97 GLU A O 1
ATOM 761 N N . VAL A 1 98 ? 1.747 -3.737 4.284 1.00 87.19 98 VAL A N 1
ATOM 762 C CA . VAL A 1 98 ? 2.845 -2.944 3.734 1.00 87.19 98 VAL A CA 1
ATOM 763 C C . VAL A 1 98 ? 4.124 -3.766 3.665 1.00 87.19 98 VAL A C 1
ATOM 765 O O . VAL A 1 98 ? 4.407 -4.594 4.530 1.00 87.19 98 VAL A O 1
ATOM 768 N N . THR A 1 99 ? 4.931 -3.519 2.637 1.00 86.94 99 THR A N 1
ATOM 769 C CA . THR A 1 99 ? 6.324 -3.982 2.593 1.00 86.94 99 THR A CA 1
ATOM 770 C C . THR A 1 99 ? 7.207 -2.972 3.314 1.00 86.94 99 THR A C 1
ATOM 772 O O . THR A 1 99 ? 7.143 -1.784 2.994 1.00 86.94 99 THR A O 1
ATOM 775 N N . VAL A 1 100 ? 8.063 -3.421 4.232 1.00 85.75 100 VAL A N 1
ATOM 776 C CA . VAL A 1 100 ? 8.918 -2.533 5.036 1.00 85.75 100 VAL A CA 1
ATOM 777 C C . VAL A 1 100 ? 10.369 -2.591 4.545 1.00 85.75 100 VAL A C 1
ATOM 779 O O . VAL A 1 100 ? 11.075 -3.566 4.822 1.00 85.75 100 VAL A O 1
ATOM 782 N N . PRO A 1 101 ? 10.852 -1.580 3.799 1.00 80.88 101 PRO A N 1
ATOM 783 C CA . PRO A 1 101 ? 12.244 -1.538 3.382 1.00 80.88 101 PRO A CA 1
ATOM 784 C C . PRO A 1 101 ? 13.165 -1.158 4.549 1.00 80.88 101 PRO A C 1
ATOM 786 O O . PRO A 1 101 ? 12.766 -0.468 5.481 1.00 80.88 101 PRO A O 1
ATOM 789 N N . LYS A 1 102 ? 14.451 -1.528 4.461 1.00 78.44 102 LYS A N 1
ATOM 790 C CA . LYS A 1 102 ? 15.480 -1.089 5.431 1.00 78.44 102 LYS A CA 1
ATOM 791 C C . LYS A 1 102 ? 15.621 0.440 5.509 1.00 78.44 102 LYS A C 1
ATOM 793 O O . LYS A 1 102 ? 16.077 0.963 6.518 1.00 78.44 102 LYS A O 1
ATOM 798 N N . LYS A 1 103 ? 15.298 1.144 4.420 1.00 75.19 103 LYS A N 1
ATOM 799 C CA . LYS A 1 103 ? 15.353 2.604 4.305 1.00 75.19 103 LYS A CA 1
ATOM 800 C C . LYS A 1 103 ? 14.195 3.088 3.435 1.00 75.19 103 LYS A C 1
ATOM 802 O O . LYS A 1 103 ? 13.939 2.502 2.385 1.00 75.19 103 LYS A O 1
ATOM 807 N N . GLY A 1 104 ? 13.572 4.191 3.840 1.00 76.12 104 GLY A N 1
ATOM 808 C CA . GLY A 1 104 ? 12.458 4.814 3.123 1.00 76.12 104 GLY A CA 1
ATOM 809 C C . GLY A 1 104 ? 11.083 4.408 3.665 1.00 76.1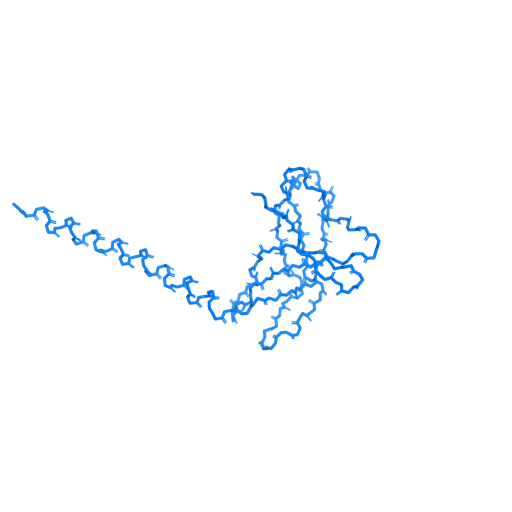2 104 GLY A C 1
ATOM 810 O O . GLY A 1 104 ? 11.006 3.675 4.652 1.00 76.12 104 GLY A O 1
ATOM 811 N N . PRO A 1 105 ? 10.000 4.913 3.052 1.00 80.56 105 PRO A N 1
ATOM 812 C CA . PRO A 1 105 ? 8.643 4.647 3.511 1.00 80.56 105 PRO A CA 1
ATOM 813 C C . PRO A 1 105 ? 8.208 3.196 3.217 1.00 80.56 105 PRO A C 1
ATOM 815 O O . PRO A 1 105 ? 8.649 2.611 2.220 1.00 80.56 105 PRO A O 1
ATOM 818 N N . PRO A 1 106 ? 7.323 2.611 4.044 1.00 83.88 106 PRO A N 1
ATOM 819 C CA . PRO A 1 106 ? 6.632 1.367 3.751 1.00 83.88 106 PRO A CA 1
ATOM 820 C C . PRO A 1 106 ? 5.854 1.475 2.443 1.00 83.88 106 PRO A C 1
ATOM 822 O O . PRO A 1 106 ? 5.244 2.501 2.142 1.00 83.88 106 PRO A O 1
ATOM 825 N N . ARG A 1 107 ? 5.865 0.397 1.662 1.00 85.62 107 ARG A N 1
ATOM 826 C CA . ARG A 1 107 ? 5.161 0.335 0.379 1.00 85.62 107 ARG A CA 1
ATOM 827 C C . ARG A 1 107 ? 3.796 -0.330 0.581 1.00 85.62 107 ARG A C 1
ATOM 829 O O . ARG A 1 107 ? 3.789 -1.502 0.969 1.00 85.62 107 ARG A O 1
ATOM 836 N N . PRO A 1 108 ? 2.676 0.367 0.334 1.00 87.12 108 PRO A N 1
ATOM 837 C CA . PRO A 1 108 ? 1.345 -0.222 0.445 1.00 87.12 108 PRO A CA 1
ATOM 838 C C . PRO A 1 108 ? 1.141 -1.373 -0.549 1.00 87.12 108 PRO A C 1
ATOM 840 O O . PRO A 1 108 ? 1.574 -1.288 -1.698 1.00 87.12 108 PRO A O 1
ATOM 843 N N . ILE A 1 109 ? 0.501 -2.455 -0.094 1.00 86.75 109 ILE A N 1
ATOM 844 C CA . ILE A 1 109 ? 0.164 -3.634 -0.908 1.00 86.75 109 ILE A CA 1
ATOM 845 C C . ILE A 1 109 ? -1.350 -3.739 -1.059 1.00 86.75 109 ILE A C 1
ATOM 847 O O . ILE A 1 109 ? -1.855 -3.783 -2.178 1.00 86.75 109 ILE A O 1
ATOM 851 N N . ARG A 1 110 ? -2.073 -3.804 0.064 1.00 87.62 110 ARG A N 1
ATOM 852 C CA . ARG A 1 110 ? -3.534 -3.927 0.091 1.00 87.62 110 ARG A CA 1
ATOM 853 C C . ARG A 1 110 ? -4.105 -3.453 1.423 1.00 87.62 110 ARG A C 1
ATOM 855 O O . ARG A 1 110 ? -3.384 -3.406 2.419 1.00 87.62 110 ARG A O 1
ATOM 862 N N . LEU A 1 111 ? -5.402 -3.162 1.440 1.00 88.69 111 LEU A N 1
ATOM 863 C CA . LEU A 1 111 ? -6.143 -2.910 2.676 1.00 88.69 111 LEU A CA 1
ATOM 864 C C . LEU A 1 111 ? -6.780 -4.188 3.219 1.00 88.69 111 LEU A C 1
ATOM 866 O O . LEU A 1 111 ? -6.949 -5.178 2.508 1.00 88.69 111 LEU A O 1
ATOM 870 N N . GLY A 1 112 ? -7.136 -4.148 4.492 1.00 88.44 112 GLY A N 1
ATOM 871 C CA . GLY A 1 112 ? -7.871 -5.179 5.199 1.00 88.44 112 GLY A CA 1
ATOM 872 C C . GLY A 1 112 ? -8.675 -4.571 6.336 1.00 88.44 112 GLY A C 1
ATOM 873 O O . GLY A 1 112 ? -8.376 -3.476 6.809 1.00 88.44 112 GLY A O 1
ATOM 874 N N . VAL A 1 113 ? -9.700 -5.294 6.760 1.00 88.69 113 VAL A N 1
ATOM 875 C CA . VAL A 1 113 ? -10.506 -4.950 7.926 1.00 88.69 113 VAL A CA 1
ATOM 876 C C . VAL A 1 113 ? -10.310 -6.028 8.972 1.00 88.69 113 VAL A C 1
ATOM 878 O O . VAL A 1 113 ? -10.370 -7.222 8.665 1.00 88.69 113 VAL A O 1
ATOM 881 N N . LYS A 1 114 ? -10.065 -5.616 10.212 1.00 87.31 114 LYS A N 1
ATOM 882 C CA . LYS A 1 114 ? -10.011 -6.514 11.358 1.00 87.31 114 LYS A CA 1
ATOM 883 C C . LYS A 1 114 ? -11.311 -6.404 12.142 1.00 87.31 114 LYS A C 1
ATOM 885 O O . LYS A 1 114 ? -11.666 -5.329 12.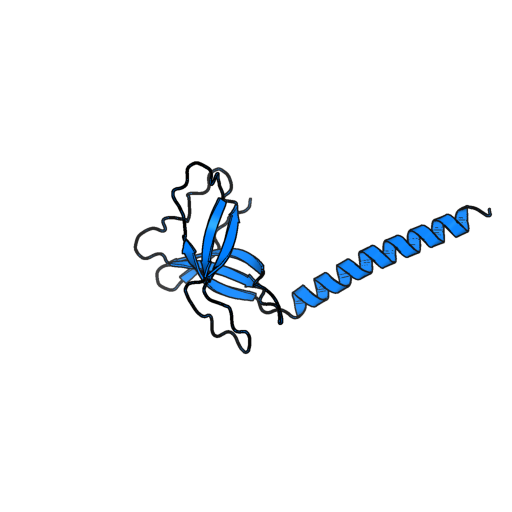612 1.00 87.31 114 LYS A O 1
ATOM 890 N N . LYS A 1 115 ? -12.002 -7.535 12.286 1.00 87.38 115 LYS A N 1
ATOM 891 C CA . LYS A 1 115 ? -13.274 -7.665 13.005 1.00 87.38 115 LYS A CA 1
ATOM 892 C C . LYS A 1 115 ? -13.180 -8.828 13.978 1.00 87.38 115 LYS A C 1
ATOM 894 O O . LYS A 1 115 ? -12.815 -9.929 13.574 1.00 87.38 115 LYS A O 1
ATOM 899 N N . ASN A 1 116 ? -13.490 -8.598 15.255 1.00 84.75 116 ASN A N 1
ATOM 900 C CA . ASN A 1 116 ? -13.416 -9.626 16.306 1.00 84.75 116 ASN A CA 1
ATOM 901 C C . ASN A 1 116 ? -12.057 -10.359 16.348 1.00 84.75 116 ASN A C 1
ATOM 903 O O . ASN A 1 116 ? -11.995 -11.575 16.503 1.00 84.75 116 ASN A O 1
ATOM 907 N N . GLY A 1 117 ? -10.957 -9.630 16.132 1.00 83.62 117 GLY A N 1
ATOM 908 C CA . GLY A 1 117 ? -9.603 -10.197 16.091 1.00 83.62 117 GLY A CA 1
ATOM 909 C C . GLY A 1 117 ? -9.223 -10.915 14.788 1.00 83.62 117 GLY A C 1
ATOM 910 O O . GLY A 1 117 ? -8.052 -11.240 14.610 1.00 83.62 117 GLY A O 1
ATOM 911 N N . VAL A 1 118 ? -10.157 -11.108 13.852 1.00 86.88 118 VAL A N 1
ATOM 912 C CA . VAL A 1 118 ? -9.901 -11.735 12.548 1.00 86.88 118 VAL A CA 1
ATOM 913 C C . VAL A 1 118 ? -9.625 -10.661 11.502 1.00 86.88 118 VAL A C 1
ATOM 915 O O . VAL A 1 118 ? -10.468 -9.803 11.244 1.00 86.88 118 VAL A O 1
ATOM 918 N N . LEU A 1 119 ? -8.444 -10.715 10.885 1.00 86.81 119 LEU A N 1
ATOM 919 C CA . LEU A 1 119 ? -8.027 -9.785 9.839 1.00 86.81 119 LEU A CA 1
ATOM 920 C C . LEU A 1 119 ? -8.356 -10.341 8.449 1.00 86.81 119 LEU A C 1
ATOM 922 O O . LEU A 1 119 ? -7.802 -11.358 8.035 1.00 86.81 119 LEU A O 1
ATOM 926 N N . THR A 1 120 ? -9.235 -9.649 7.724 1.00 87.88 120 THR A N 1
ATOM 927 C CA . THR A 1 120 ? -9.702 -10.047 6.391 1.00 87.88 120 THR A CA 1
ATOM 928 C C . THR A 1 120 ? -9.235 -9.036 5.342 1.00 87.88 120 THR A C 1
ATOM 930 O O . THR A 1 120 ? -9.533 -7.847 5.474 1.00 87.88 120 THR A O 1
ATOM 933 N N . PRO A 1 121 ? -8.517 -9.461 4.286 1.00 87.19 121 PRO A N 1
ATOM 934 C CA . PRO A 1 121 ? -8.142 -8.575 3.189 1.00 87.19 121 PRO A CA 1
ATOM 935 C C . PRO A 1 121 ? -9.365 -7.966 2.489 1.00 87.19 121 PRO A C 1
ATOM 937 O O . PRO A 1 121 ? -10.296 -8.680 2.121 1.00 87.19 121 PRO A O 1
ATOM 940 N N . LEU A 1 122 ? -9.331 -6.656 2.246 1.00 82.56 122 LEU A N 1
ATOM 941 C CA . LEU A 1 122 ? -10.293 -5.964 1.397 1.00 82.56 122 LEU A CA 1
ATOM 942 C C . LEU A 1 122 ? -9.901 -6.194 -0.061 1.00 82.56 122 LEU A C 1
ATOM 944 O O . LEU A 1 122 ? -8.794 -5.852 -0.485 1.00 82.56 122 LEU A O 1
ATOM 948 N N . ALA A 1 123 ? -10.822 -6.745 -0.846 1.00 70.88 123 ALA A N 1
ATOM 949 C CA . ALA A 1 123 ? -10.663 -6.851 -2.288 1.00 70.88 123 ALA A CA 1
ATOM 950 C C . ALA A 1 123 ? -10.838 -5.462 -2.931 1.00 70.88 123 ALA A C 1
ATOM 952 O O . ALA A 1 123 ? -11.904 -5.116 -3.426 1.00 70.88 123 ALA A O 1
ATOM 953 N N . LEU A 1 124 ? -9.775 -4.652 -2.904 1.00 63.22 124 LEU A N 1
ATOM 954 C CA . LEU A 1 124 ? -9.694 -3.365 -3.612 1.00 63.22 124 LEU A CA 1
ATOM 955 C C . LEU A 1 124 ? -9.261 -3.515 -5.077 1.00 63.22 124 LEU A C 1
ATOM 957 O O . LEU A 1 124 ? -8.903 -2.538 -5.723 1.00 63.22 124 LEU A O 1
ATOM 961 N N . SER A 1 125 ? -9.250 -4.729 -5.609 1.00 50.94 125 SER A N 1
ATOM 962 C CA . SER A 1 125 ? -8.953 -4.998 -7.010 1.00 50.94 125 SER A CA 1
ATOM 963 C C . SER A 1 125 ? -9.849 -6.131 -7.478 1.00 50.94 125 SER A C 1
ATOM 965 O O . SER A 1 125 ? -9.862 -7.193 -6.848 1.00 50.94 125 SER A O 1
ATOM 967 N N . ARG A 1 126 ? -10.566 -5.906 -8.574 1.00 43.81 126 ARG A N 1
ATOM 968 C CA . ARG A 1 126 ? -10.979 -6.989 -9.459 1.00 43.81 126 ARG A CA 1
ATOM 969 C C . ARG A 1 126 ? -9.973 -7.068 -10.595 1.00 43.81 126 ARG A C 1
ATOM 971 O O . ARG A 1 126 ? -9.509 -5.982 -11.009 1.00 43.81 126 ARG A O 1
#

Radius of gyration: 20.22 Å; chains: 1; bounding box: 47×29×59 Å

Foldseek 3Di:
DVVVVVVVVVVVVVVVVVVVVVVVVVVLVVPWDKDKFFWAFDDPDDPPCPQKTKIFGPDFDPDPPATADGGDIDIDGADPPHDRCNDPPPQKTKIFTWTGDPDDHTHTDFIWIAHPNDTGTDCSDD

Sequence (126 aa):
MKHSKRGLLIGAAQILLVMSLGAKLLIDRTRYPRVWVEVAPFDPSLPIRGRYVRLKIIGTPQVSGARIQTDQPLAYFIPDGVPDPSHPPSGEELWAEVTVPKKGPPRPIRLGVKKNGVLTPLALSR

pLDDT: mean 80.86, std 11.73, range [43.81, 98.25]